Protein AF-A0A3D5S2D0-F1 (afdb_monomer_lite)

pLDDT: mean 97.2, std 2.65, range [83.88, 98.69]

Structure (mmCIF, N/CA/C/O backbone):
data_AF-A0A3D5S2D0-F1
#
_entry.id   AF-A0A3D5S2D0-F1
#
loop_
_atom_site.group_PDB
_atom_site.id
_atom_site.type_symbol
_atom_site.label_atom_id
_atom_site.label_alt_id
_atom_site.label_comp_id
_atom_site.label_asym_id
_atom_site.label_entity_id
_atom_site.label_seq_id
_atom_site.pdbx_PDB_ins_code
_atom_site.Cartn_x
_atom_site.Cartn_y
_atom_site.Cartn_z
_atom_site.occupancy
_atom_site.B_iso_or_equiv
_atom_site.auth_seq_id
_atom_site.auth_comp_id
_atom_site.auth_asym_id
_atom_site.auth_atom_id
_atom_site.pdbx_PDB_model_num
ATOM 1 N N . PRO A 1 1 ? -14.118 10.926 14.913 1.00 83.88 1 PRO A N 1
ATOM 2 C CA . PRO A 1 1 ? -14.101 10.764 13.439 1.00 83.88 1 PRO A CA 1
ATOM 3 C C . PRO A 1 1 ? -13.534 12.006 12.736 1.00 83.88 1 PRO A C 1
ATOM 5 O O . PRO A 1 1 ? -13.929 13.120 13.057 1.00 83.88 1 PRO A O 1
ATOM 8 N N . THR A 1 2 ? -12.597 11.806 11.808 1.00 95.94 2 THR A N 1
ATOM 9 C CA . THR A 1 2 ? -11.977 12.866 10.996 1.00 95.94 2 THR A CA 1
ATOM 10 C C . THR A 1 2 ? -11.798 12.369 9.562 1.00 95.94 2 THR A C 1
ATOM 12 O O . THR A 1 2 ? -11.811 11.159 9.326 1.00 95.94 2 THR A O 1
ATOM 15 N N . ARG A 1 3 ? -11.655 13.286 8.603 1.00 96.25 3 ARG A N 1
ATOM 16 C CA . ARG A 1 3 ? -11.410 12.973 7.191 1.00 96.25 3 ARG A CA 1
ATOM 17 C C . ARG A 1 3 ? -10.234 13.801 6.698 1.00 96.25 3 ARG A C 1
ATOM 19 O O . ARG A 1 3 ? -10.205 15.008 6.910 1.00 96.25 3 ARG A O 1
ATOM 26 N N . ILE A 1 4 ? -9.303 13.145 6.015 1.00 97.12 4 ILE A N 1
ATOM 27 C CA . ILE A 1 4 ? -8.155 13.785 5.375 1.00 97.12 4 ILE A CA 1
ATOM 28 C C . ILE A 1 4 ? -8.027 13.280 3.940 1.00 97.12 4 ILE A C 1
ATOM 30 O O . ILE A 1 4 ? -8.381 12.136 3.652 1.00 97.12 4 ILE A O 1
ATOM 34 N N . TYR A 1 5 ? -7.508 14.130 3.060 1.00 97.62 5 TYR A N 1
ATOM 35 C CA . TYR A 1 5 ? -7.022 13.716 1.748 1.00 97.62 5 TYR A CA 1
ATOM 36 C C . TYR A 1 5 ? -5.512 13.551 1.837 1.00 97.62 5 TYR A C 1
ATOM 38 O O . TYR A 1 5 ? -4.813 14.455 2.293 1.00 97.62 5 TYR A O 1
ATOM 46 N N . MET A 1 6 ? -5.020 12.388 1.429 1.00 97.75 6 MET A N 1
ATOM 47 C CA . MET A 1 6 ? -3.600 12.073 1.437 1.00 97.75 6 MET A CA 1
ATOM 48 C C . MET A 1 6 ? -3.134 11.899 -0.003 1.00 97.75 6 MET A C 1
ATOM 50 O O . MET A 1 6 ? -3.697 11.098 -0.745 1.00 97.75 6 MET A O 1
ATOM 54 N N . THR A 1 7 ? -2.102 12.648 -0.379 1.00 98.00 7 THR A N 1
ATOM 55 C CA . THR A 1 7 ? -1.493 12.601 -1.710 1.00 98.00 7 THR A CA 1
ATOM 56 C C . THR A 1 7 ? -0.025 12.235 -1.563 1.00 98.00 7 THR A C 1
ATOM 58 O O . THR A 1 7 ? 0.662 12.730 -0.671 1.00 98.00 7 THR A O 1
ATOM 61 N N . GLY A 1 8 ? 0.468 11.377 -2.449 1.00 97.31 8 GLY A N 1
ATOM 62 C CA . GLY A 1 8 ? 1.855 10.934 -2.455 1.00 97.31 8 GLY A CA 1
ATOM 63 C C . GLY A 1 8 ? 2.221 10.290 -3.785 1.00 97.31 8 GLY A C 1
ATOM 64 O O . GLY A 1 8 ? 1.347 9.862 -4.537 1.00 97.31 8 GLY A O 1
ATOM 65 N N . SER A 1 9 ? 3.522 10.226 -4.074 1.00 98.50 9 SER A N 1
ATOM 66 C CA . SER A 1 9 ? 4.027 9.468 -5.224 1.00 98.50 9 SER A CA 1
ATOM 67 C C . SER A 1 9 ? 3.792 7.964 -5.037 1.00 98.50 9 SER A C 1
ATOM 69 O O . SER A 1 9 ? 3.645 7.502 -3.904 1.00 98.50 9 SER A O 1
ATOM 71 N N . CYS A 1 10 ? 3.843 7.183 -6.122 1.00 98.00 10 CYS A N 1
ATOM 72 C CA . CYS A 1 10 ? 3.802 5.716 -6.050 1.00 98.00 10 CYS A CA 1
ATOM 73 C C . CYS A 1 10 ? 4.831 5.170 -5.035 1.00 98.00 10 CYS A C 1
ATOM 75 O O . CYS A 1 10 ? 4.474 4.437 -4.117 1.00 98.00 10 CYS A O 1
ATOM 77 N N . ARG A 1 11 ? 6.083 5.654 -5.092 1.00 98.44 11 ARG A N 1
ATOM 78 C CA . ARG A 1 11 ? 7.137 5.312 -4.119 1.00 98.44 11 ARG A CA 1
ATOM 79 C C . ARG A 1 11 ? 6.744 5.647 -2.677 1.00 98.44 11 ARG A C 1
ATOM 81 O O . ARG A 1 11 ? 6.993 4.849 -1.780 1.00 98.44 11 ARG A O 1
ATOM 88 N N . SER A 1 12 ? 6.168 6.825 -2.438 1.00 98.50 12 SER A N 1
ATOM 89 C CA . SER A 1 12 ? 5.746 7.249 -1.094 1.00 98.50 12 SER A CA 1
ATOM 90 C C . SER A 1 12 ? 4.673 6.324 -0.523 1.00 98.50 12 SER A C 1
ATOM 92 O O . SER A 1 12 ? 4.735 5.982 0.656 1.00 98.50 12 SER A O 1
ATOM 94 N N . TRP A 1 13 ? 3.728 5.887 -1.358 1.00 98.62 13 TRP A N 1
ATOM 95 C CA . TRP A 1 13 ? 2.693 4.935 -0.965 1.00 98.62 13 TRP A CA 1
ATOM 96 C C . TRP A 1 13 ? 3.256 3.557 -0.638 1.00 98.62 13 TRP A C 1
ATOM 98 O O . TRP A 1 13 ? 2.879 3.003 0.390 1.00 98.62 13 TRP A O 1
ATOM 108 N N . ILE A 1 14 ? 4.209 3.053 -1.431 1.00 98.62 14 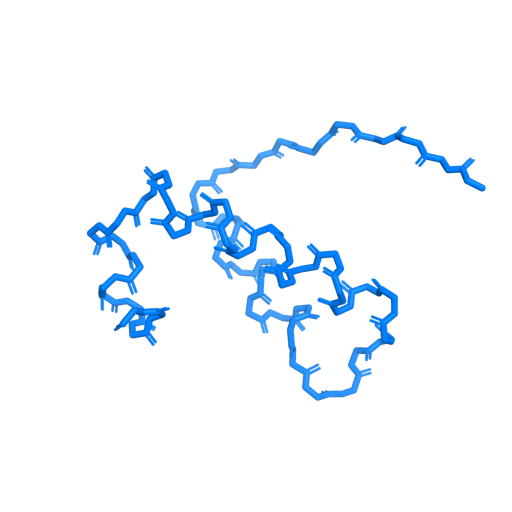ILE A N 1
ATOM 109 C CA . ILE A 1 14 ? 4.890 1.781 -1.143 1.00 98.62 14 ILE A CA 1
ATOM 110 C C . ILE A 1 14 ? 5.531 1.825 0.249 1.00 98.62 14 ILE A C 1
ATOM 112 O O . ILE A 1 14 ? 5.261 0.963 1.081 1.00 98.62 14 ILE A O 1
ATOM 116 N N . HIS A 1 15 ? 6.325 2.865 0.537 1.00 98.19 15 HIS A N 1
ATOM 117 C CA . HIS A 1 15 ? 6.979 3.014 1.846 1.00 98.19 15 HIS A CA 1
ATOM 118 C C . HIS A 1 15 ? 5.976 3.155 2.994 1.00 98.19 15 HIS A C 1
ATOM 120 O O . HIS A 1 15 ? 6.157 2.541 4.044 1.00 98.19 15 HIS A O 1
ATOM 126 N N . TYR A 1 16 ? 4.919 3.952 2.803 1.00 98.38 16 TYR A N 1
ATOM 127 C CA . TYR A 1 16 ? 3.877 4.142 3.812 1.00 98.38 16 TYR A CA 1
ATOM 128 C C . TYR A 1 16 ? 3.172 2.826 4.152 1.00 98.38 16 TYR A C 1
ATOM 130 O O . TYR A 1 16 ? 3.072 2.485 5.331 1.00 98.38 16 TYR A O 1
ATOM 138 N N . ILE A 1 17 ? 2.720 2.091 3.132 1.00 98.56 17 ILE A N 1
ATOM 139 C CA . ILE A 1 17 ? 1.999 0.828 3.300 1.00 98.56 17 ILE A CA 1
ATOM 140 C C . ILE A 1 17 ? 2.882 -0.167 4.047 1.00 98.56 17 ILE A C 1
ATOM 142 O O . ILE A 1 17 ? 2.485 -0.612 5.117 1.00 98.56 17 ILE A O 1
ATOM 146 N N . THR A 1 18 ? 4.101 -0.426 3.564 1.00 97.75 18 THR A N 1
ATOM 147 C CA . THR A 1 18 ? 5.019 -1.405 4.169 1.00 97.75 18 THR A CA 1
ATOM 148 C C . THR A 1 18 ? 5.305 -1.115 5.642 1.00 97.75 18 THR A C 1
ATOM 150 O O . THR A 1 18 ? 5.308 -2.029 6.464 1.00 97.75 18 THR A O 1
ATOM 153 N N . LEU A 1 19 ? 5.529 0.154 6.003 1.00 97.75 19 LEU A N 1
ATOM 154 C CA . LEU A 1 19 ? 5.816 0.519 7.391 1.00 97.75 19 LEU A CA 1
ATOM 155 C C . LEU A 1 19 ? 4.575 0.395 8.284 1.00 97.75 19 LEU A C 1
ATOM 157 O O . LEU A 1 19 ? 4.686 -0.006 9.441 1.00 97.75 19 LEU A O 1
ATOM 161 N N . ARG A 1 20 ? 3.400 0.781 7.777 1.00 98.12 20 ARG A N 1
ATOM 162 C CA . ARG A 1 20 ? 2.170 0.875 8.576 1.00 98.12 20 ARG A CA 1
ATOM 163 C C . ARG A 1 20 ? 1.336 -0.403 8.584 1.00 98.12 20 ARG A C 1
ATOM 165 O O . ARG A 1 20 ? 0.455 -0.506 9.428 1.00 98.12 20 ARG A O 1
ATOM 172 N N . SER A 1 21 ? 1.640 -1.384 7.738 1.00 96.19 21 SER A N 1
ATOM 173 C CA . SER A 1 21 ? 1.098 -2.746 7.825 1.00 96.19 21 SER A CA 1
ATOM 174 C C . SER A 1 21 ? 1.908 -3.674 8.743 1.00 96.19 21 SER A C 1
ATOM 176 O O . SER A 1 21 ? 1.469 -4.778 9.049 1.00 96.19 21 SER A O 1
ATOM 178 N N . ALA A 1 22 ? 3.107 -3.266 9.173 1.00 94.06 22 ALA A N 1
ATOM 179 C CA . ALA A 1 22 ? 4.021 -4.127 9.922 1.00 94.06 22 ALA A CA 1
ATOM 180 C C . ALA A 1 22 ? 3.626 -4.327 11.399 1.00 94.06 22 ALA A C 1
ATOM 182 O O . ALA A 1 22 ? 2.981 -3.476 12.028 1.00 94.06 22 ALA A O 1
ATOM 183 N N . HIS A 1 23 ? 4.099 -5.439 11.978 1.00 88.62 23 HIS A N 1
ATOM 184 C CA . HIS A 1 23 ? 3.963 -5.739 13.404 1.00 88.62 23 HIS A CA 1
ATOM 185 C C . HIS A 1 23 ? 4.498 -4.594 14.277 1.00 88.62 23 HIS A C 1
ATOM 187 O O . HIS A 1 23 ? 5.579 -4.063 14.041 1.00 88.62 23 HIS A O 1
ATOM 193 N N . GLY A 1 24 ? 3.729 -4.223 15.303 1.00 92.12 24 GLY A N 1
ATOM 194 C CA . GLY A 1 24 ? 4.043 -3.104 16.199 1.00 92.12 24 GLY A CA 1
ATOM 195 C C . GLY A 1 24 ? 3.334 -1.795 15.841 1.00 92.12 24 GLY A C 1
ATOM 196 O O . GLY A 1 24 ? 3.300 -0.883 16.666 1.00 92.12 24 GLY A O 1
ATOM 197 N N . THR A 1 25 ? 2.700 -1.703 14.668 1.00 96.44 25 THR A N 1
ATOM 198 C CA . THR A 1 25 ? 1.816 -0.575 14.349 1.00 96.44 25 THR A CA 1
ATOM 199 C C . THR A 1 25 ? 0.498 -0.681 15.119 1.00 96.44 25 THR A C 1
ATOM 201 O O . THR A 1 25 ? -0.063 -1.764 15.290 1.00 96.44 25 THR A O 1
ATOM 204 N N . GLN A 1 26 ? -0.016 0.462 15.585 1.00 97.75 26 GLN A N 1
ATOM 205 C CA . GLN A 1 26 ? -1.337 0.551 16.207 1.00 97.75 26 GLN A CA 1
ATOM 206 C C . GLN A 1 26 ? -2.417 -0.006 15.259 1.00 97.75 26 GLN A C 1
ATOM 208 O O . GLN A 1 26 ? -2.434 0.336 14.074 1.00 97.75 26 GLN A O 1
ATOM 213 N N . LYS A 1 27 ? -3.333 -0.838 15.772 1.00 96.81 27 LYS A N 1
ATOM 214 C CA . LYS A 1 27 ? -4.313 -1.587 14.961 1.00 96.81 27 LYS A CA 1
ATOM 215 C C . LYS A 1 27 ? -5.139 -0.702 14.026 1.00 96.81 27 LYS A C 1
ATOM 217 O O . LYS A 1 27 ? -5.338 -1.063 12.870 1.00 96.81 27 LYS A O 1
ATOM 222 N N . GLU A 1 28 ? -5.582 0.461 14.495 1.00 97.31 28 GLU A N 1
ATOM 223 C CA . GLU A 1 28 ? -6.376 1.396 13.697 1.00 97.31 28 GLU A CA 1
ATOM 224 C C . GLU A 1 28 ? -5.582 1.928 12.496 1.00 97.31 28 GLU A C 1
ATOM 226 O O . GLU A 1 28 ? -6.109 2.008 11.389 1.00 97.31 28 GLU A O 1
ATOM 231 N N . HIS A 1 29 ? -4.296 2.239 12.683 1.00 97.44 29 HIS A N 1
ATOM 232 C CA . HIS A 1 29 ? -3.438 2.707 11.593 1.00 97.44 29 HIS A CA 1
ATOM 233 C C . HIS A 1 29 ? -3.116 1.570 10.617 1.00 97.44 29 HIS A C 1
ATOM 235 O O . HIS A 1 29 ? -3.136 1.782 9.407 1.00 97.44 29 HIS A O 1
ATOM 241 N N . MET A 1 30 ? -2.897 0.357 11.130 1.00 98.19 30 MET A N 1
ATOM 242 C CA . MET A 1 30 ? -2.708 -0.832 10.299 1.00 98.19 30 MET A CA 1
ATOM 243 C C . MET A 1 30 ? -3.911 -1.062 9.383 1.00 98.19 30 MET A C 1
ATOM 245 O O . MET A 1 30 ? -3.745 -1.266 8.187 1.00 98.19 30 MET A O 1
ATOM 249 N N . GLN A 1 31 ? -5.133 -0.920 9.900 1.00 97.75 31 GLN A N 1
ATOM 250 C CA . GLN A 1 31 ? -6.342 -1.052 9.090 1.00 97.75 31 GLN A CA 1
ATOM 251 C C . GLN A 1 31 ? -6.451 0.026 7.997 1.00 97.75 31 GLN A C 1
ATOM 253 O O . GLN A 1 31 ? -6.891 -0.272 6.886 1.00 97.75 31 GLN A O 1
ATOM 258 N N . VAL A 1 32 ? -6.026 1.265 8.274 1.00 97.62 32 VAL A N 1
ATOM 259 C CA . VAL A 1 32 ? -5.944 2.327 7.253 1.00 97.62 32 VAL A CA 1
ATOM 260 C C . VAL A 1 32 ? -4.928 1.963 6.167 1.00 97.62 32 VAL A C 1
ATOM 262 O O . VAL A 1 32 ? -5.241 2.086 4.983 1.00 97.62 32 VAL A O 1
ATOM 265 N N . ALA A 1 33 ? -3.748 1.472 6.552 1.00 98.25 33 ALA A N 1
ATOM 266 C CA . ALA A 1 33 ? -2.697 1.077 5.619 1.00 98.25 33 ALA A CA 1
ATOM 267 C C . ALA A 1 33 ? -3.111 -0.112 4.738 1.00 98.25 33 ALA A C 1
ATOM 269 O O . ALA A 1 33 ? -2.920 -0.063 3.527 1.00 98.25 33 ALA A O 1
ATOM 270 N N . GLU A 1 34 ? -3.752 -1.134 5.309 1.00 98.06 34 GLU A N 1
ATOM 271 C CA . GLU A 1 34 ? -4.258 -2.293 4.561 1.00 98.06 34 GLU A CA 1
ATOM 272 C C . GLU A 1 34 ? -5.375 -1.913 3.581 1.00 98.06 34 GLU A C 1
ATOM 274 O O . GLU A 1 34 ? -5.430 -2.404 2.454 1.00 98.06 34 GLU A O 1
ATOM 279 N N . ASN A 1 35 ? -6.257 -0.986 3.963 1.00 98.25 35 ASN A N 1
ATOM 280 C CA . ASN A 1 35 ? -7.271 -0.472 3.043 1.00 98.25 35 ASN A CA 1
ATOM 281 C C . ASN A 1 35 ? -6.641 0.345 1.905 1.00 98.25 35 ASN A C 1
ATOM 283 O O . ASN A 1 35 ? -7.054 0.202 0.755 1.00 98.25 35 ASN A O 1
ATOM 287 N N . ALA A 1 36 ? -5.616 1.152 2.198 1.00 98.31 36 ALA A N 1
ATOM 288 C CA . ALA A 1 36 ? -4.846 1.842 1.167 1.00 98.31 36 ALA A CA 1
ATOM 289 C C . ALA A 1 36 ? -4.105 0.852 0.248 1.00 98.31 36 ALA A C 1
ATOM 291 O O . ALA A 1 36 ? -4.081 1.062 -0.961 1.00 98.31 36 ALA A O 1
ATOM 292 N N . 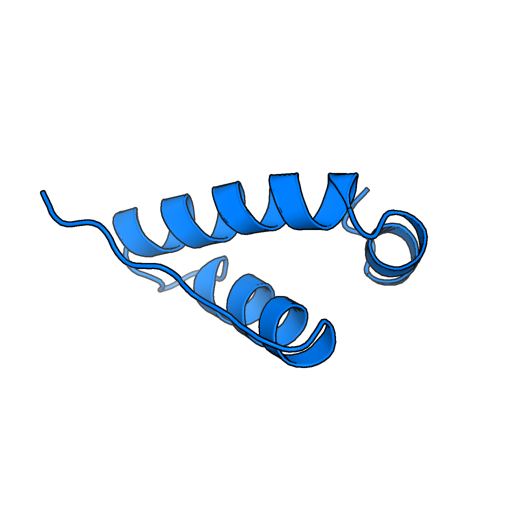LYS A 1 37 ? -3.573 -0.255 0.790 1.00 98.44 37 LYS A N 1
ATOM 293 C CA . LYS A 1 37 ? -2.920 -1.326 0.021 1.00 98.44 37 LYS A CA 1
ATOM 294 C C . LYS A 1 37 ? -3.861 -1.964 -0.996 1.00 98.44 37 LYS A C 1
ATOM 296 O O . LYS A 1 37 ? -3.459 -2.157 -2.135 1.00 98.44 37 LYS A O 1
ATOM 301 N N . LYS A 1 38 ? -5.121 -2.227 -0.633 1.00 98.50 38 LYS A N 1
ATOM 302 C CA . LYS A 1 38 ? -6.127 -2.761 -1.573 1.00 98.50 38 LYS A CA 1
ATOM 303 C C . LYS A 1 38 ? -6.363 -1.829 -2.762 1.00 98.50 38 LYS A C 1
ATOM 305 O O . LYS A 1 38 ? -6.331 -2.279 -3.900 1.00 98.50 38 LYS A O 1
ATOM 310 N N . VAL A 1 39 ? -6.531 -0.531 -2.497 1.00 98.50 39 VAL A N 1
ATOM 311 C CA . VAL A 1 39 ? -6.661 0.482 -3.558 1.00 98.50 39 VAL A CA 1
ATOM 312 C C . VAL A 1 39 ? -5.377 0.553 -4.388 1.00 98.50 39 VAL A C 1
ATOM 314 O O . VAL A 1 39 ? -5.435 0.628 -5.608 1.00 98.50 39 VAL A O 1
ATOM 317 N N . PHE A 1 40 ? -4.207 0.483 -3.750 1.00 98.69 40 PHE A N 1
ATOM 318 C CA . PHE A 1 40 ? -2.925 0.480 -4.451 1.00 98.69 40 PHE A CA 1
ATOM 319 C C . PHE A 1 40 ? -2.787 -0.719 -5.402 1.00 98.69 40 PHE A C 1
ATOM 321 O O . PHE A 1 40 ? -2.364 -0.526 -6.536 1.00 98.69 40 PHE A O 1
ATOM 328 N N . ILE A 1 41 ? -3.188 -1.922 -4.975 1.00 98.62 41 ILE A N 1
ATOM 329 C CA . ILE A 1 41 ? -3.187 -3.138 -5.802 1.00 98.62 41 ILE A CA 1
ATOM 330 C C . ILE A 1 41 ? -4.071 -2.971 -7.040 1.00 98.62 41 ILE A C 1
ATOM 332 O O . ILE A 1 41 ? -3.646 -3.297 -8.146 1.00 98.62 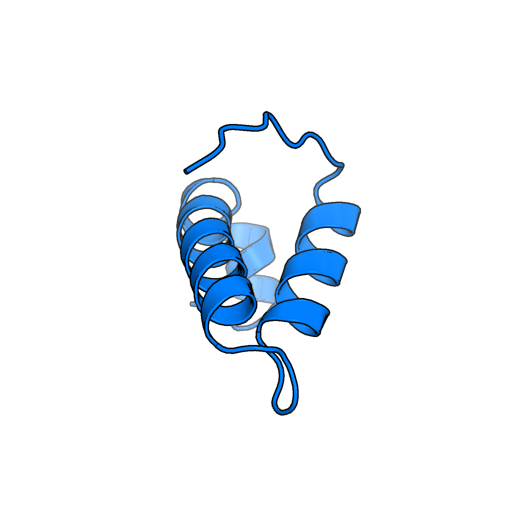41 ILE A O 1
ATOM 336 N N . GLU A 1 42 ? -5.271 -2.419 -6.864 1.00 98.50 42 GLU A N 1
ATOM 337 C CA . GLU A 1 42 ? -6.206 -2.168 -7.963 1.00 98.50 42 GLU A CA 1
ATOM 338 C C . GLU A 1 42 ? -5.659 -1.145 -8.973 1.00 98.50 42 GLU A C 1
ATOM 340 O O . 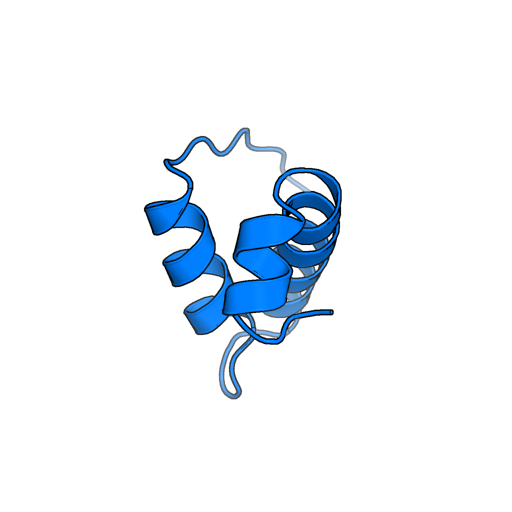GLU A 1 42 ? -5.781 -1.334 -10.180 1.00 98.50 42 GLU A O 1
ATOM 345 N N . GLN A 1 43 ? -5.037 -0.064 -8.489 1.00 98.44 43 GLN A N 1
ATOM 346 C CA . GLN A 1 43 ? -4.585 1.045 -9.338 1.00 98.44 43 GLN A CA 1
ATOM 347 C C . GLN A 1 43 ? -3.181 0.838 -9.934 1.00 98.44 43 GLN A C 1
ATOM 349 O O . GLN A 1 43 ? -2.871 1.389 -10.990 1.00 98.44 43 GLN A O 1
ATOM 354 N N . PHE A 1 44 ? -2.321 0.052 -9.278 1.00 98.31 44 PHE A N 1
ATOM 355 C CA . PHE A 1 44 ? -0.939 -0.219 -9.688 1.00 98.31 44 PHE A CA 1
ATOM 356 C C . PHE A 1 44 ? -0.652 -1.733 -9.727 1.00 98.31 44 PHE A C 1
ATOM 358 O O . PHE A 1 44 ? 0.209 -2.215 -8.979 1.00 98.31 44 PHE A O 1
ATOM 365 N N . PRO A 1 45 ? -1.325 -2.502 -10.605 1.00 98.19 45 PRO A N 1
ATOM 366 C CA . PRO A 1 45 ? -1.237 -3.963 -10.618 1.00 98.19 45 PRO A CA 1
ATOM 367 C C . PRO A 1 45 ? 0.184 -4.474 -10.892 1.00 98.19 45 PRO A C 1
ATOM 369 O O . PRO A 1 45 ? 0.695 -5.283 -10.128 1.00 98.19 45 PRO A O 1
ATOM 372 N N . THR A 1 46 ? 0.879 -3.932 -11.898 1.00 98.50 46 THR A N 1
ATOM 373 C CA . THR A 1 46 ? 2.256 -4.343 -12.244 1.00 98.50 46 THR A CA 1
ATOM 374 C C . THR A 1 46 ? 3.255 -4.071 -11.119 1.00 98.50 46 THR A C 1
ATOM 376 O O . THR A 1 46 ? 4.159 -4.863 -10.873 1.00 98.50 46 THR A O 1
ATOM 379 N N . VAL A 1 47 ? 3.103 -2.947 -10.412 1.00 98.44 47 VAL A N 1
ATOM 380 C CA . VAL A 1 47 ? 3.969 -2.626 -9.266 1.00 98.44 47 VAL A CA 1
ATOM 381 C C . VAL A 1 47 ? 3.664 -3.558 -8.098 1.00 98.44 47 VAL A C 1
ATOM 383 O O . VAL A 1 47 ? 4.572 -3.964 -7.386 1.00 98.44 47 VAL A O 1
ATOM 386 N N . SER A 1 48 ? 2.394 -3.907 -7.909 1.00 98.44 48 SER A N 1
ATOM 387 C CA . SER A 1 48 ? 1.958 -4.789 -6.828 1.00 98.44 48 SER A CA 1
ATOM 388 C C . SER A 1 48 ? 2.404 -6.232 -7.044 1.00 98.44 48 SER A C 1
ATOM 390 O O . SER A 1 48 ? 2.84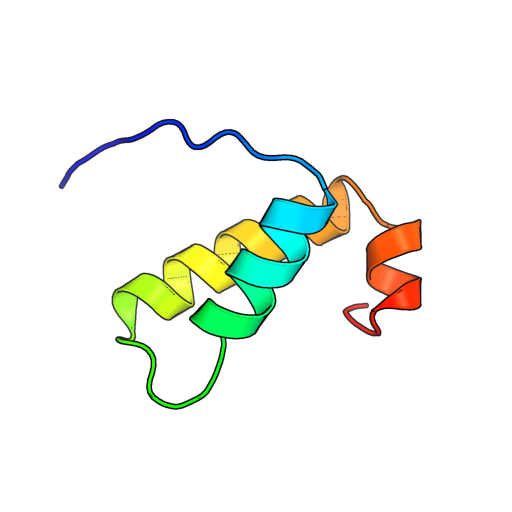7 -6.863 -6.091 1.00 98.44 48 SER A O 1
ATOM 392 N N . GLU A 1 49 ? 2.380 -6.720 -8.286 1.00 98.44 49 GLU A N 1
ATOM 393 C CA . GLU A 1 49 ? 2.984 -7.999 -8.677 1.00 98.44 49 GLU A CA 1
ATOM 394 C C . GLU A 1 49 ? 4.495 -8.001 -8.398 1.00 98.44 49 GLU A C 1
ATOM 396 O O . GLU A 1 49 ? 5.002 -8.899 -7.735 1.00 98.44 49 GLU A O 1
ATOM 401 N N . ALA A 1 50 ? 5.209 -6.937 -8.791 1.00 98.44 50 ALA A N 1
ATOM 402 C CA . ALA A 1 50 ? 6.644 -6.798 -8.519 1.00 98.44 50 A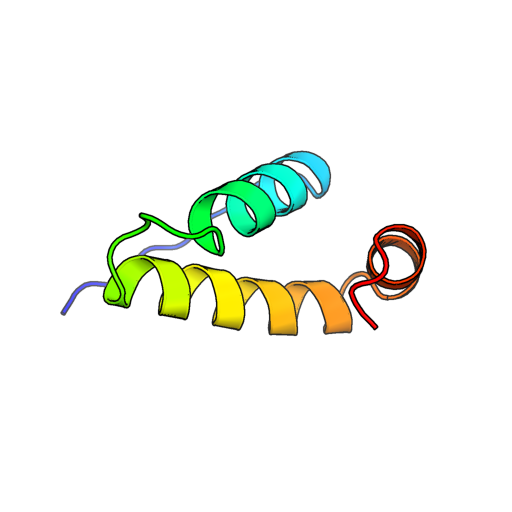LA A CA 1
ATOM 403 C C . ALA A 1 50 ? 6.998 -6.707 -7.018 1.00 98.44 50 ALA A C 1
ATOM 405 O O . ALA A 1 50 ? 8.150 -6.925 -6.648 1.00 98.44 50 ALA A O 1
ATOM 406 N N . LEU A 1 51 ? 6.033 -6.354 -6.164 1.00 98.06 51 LEU A N 1
ATOM 407 C CA . LEU A 1 51 ? 6.171 -6.302 -4.706 1.00 98.06 51 LEU A CA 1
ATOM 408 C C . LEU A 1 51 ? 5.624 -7.552 -3.999 1.00 98.06 51 LEU A C 1
ATOM 410 O O . LEU A 1 51 ? 5.614 -7.570 -2.768 1.00 98.06 51 LEU A O 1
ATOM 414 N N . GLU A 1 52 ? 5.149 -8.556 -4.743 1.00 97.88 52 GLU A N 1
ATOM 415 C CA . GLU A 1 52 ? 4.517 -9.771 -4.204 1.00 97.88 52 GLU A CA 1
ATOM 416 C C . GLU A 1 52 ? 3.308 -9.456 -3.300 1.00 97.88 52 GLU A C 1
ATOM 418 O O . GLU A 1 52 ? 3.106 -10.027 -2.227 1.00 97.88 52 GLU A O 1
ATOM 423 N N . TRP A 1 53 ? 2.507 -8.464 -3.696 1.00 96.94 53 TRP A N 1
ATOM 424 C CA . TRP A 1 53 ? 1.277 -8.080 -2.995 1.00 96.94 53 TRP A CA 1
ATOM 425 C C . TRP A 1 53 ? 0.012 -8.717 -3.580 1.00 96.94 53 TRP A C 1
ATOM 427 O O . TRP A 1 53 ? -1.067 -8.511 -3.018 1.00 96.94 53 TRP A O 1
ATOM 437 N N . VAL A 1 54 ? 0.156 -9.471 -4.672 1.00 90.81 54 VAL A N 1
ATOM 438 C CA . VAL A 1 54 ? -0.882 -10.225 -5.390 1.00 90.81 54 VAL A CA 1
ATOM 439 C C . VAL A 1 54 ? -0.382 -11.642 -5.623 1.00 90.81 54 VAL A C 1
ATOM 441 O O . VAL A 1 54 ? 0.831 -11.774 -5.898 1.00 90.81 54 VAL A O 1
#

Foldseek 3Di:
DDDDDDDDDLVVLVVLLVVQCDPPHDPVSNVVSVVSLVVNCVVPVVVCVVVVVD

Sequence (54 aa):
PTRIYMTGSCRSWIHYITLRSAHGTQKEHMQVAENAKKVFIEQFPTVSEALEWV

Secondary structure (DSSP, 8-state):
---------HHHHHHHHHHHSSTTS-HHHHHHHHHHHHHHHHH-HHHHHHTT--

Radius of gyration: 11.29 Å; chains: 1; bounding box: 21×24×28 Å